Protein AF-A0A2P2KZJ3-F1 (afdb_monomer)

pLDDT: mean 72.58, std 19.17, range [34.03, 95.75]

Sequence (168 aa):
MCNDAQWHISIVCQNTLTGIYFYSQALISIDPVRARADPVVVKNIPYFKAKKALEAEVMKLDPPPRPQNWGELDLPLNASSWSEEELKRPEKFYEMTVLLNAQREIADKILEAQWEAKWRQEKLNEMLEEKVRPYIQNVDGTVISRPIMVQQQNQDKKKRRQRRWWLF

Foldseek 3Di:
DPDPVVVVVVVVVVVVVVVLVVVLVVCCVVPVVVSCLDCSNDPDNVLSVVLVVLLVVLVPDDDDDDDPPQDDDDQPDDPVVDDPVQCVDVVSVVVNVVVVVVSVVVVVVVRRVVRSVVRSVVSSVVVSCVVCVVVVVVCPPDDDPDPPPPPPPPPPDPPPPPPDDDDD

Structure (mmCIF, N/CA/C/O backbone):
data_AF-A0A2P2KZJ3-F1
#
_entry.id   AF-A0A2P2KZJ3-F1
#
loop_
_atom_site.group_PDB
_atom_site.id
_atom_site.type_symbol
_atom_site.label_atom_id
_atom_site.label_alt_id
_atom_site.label_comp_id
_atom_site.label_asym_id
_atom_site.label_entity_id
_atom_site.label_seq_id
_atom_site.pdbx_PDB_ins_code
_atom_site.Cartn_x
_atom_site.Cartn_y
_atom_site.Cartn_z
_atom_site.occupancy
_atom_site.B_iso_or_equiv
_atom_site.auth_seq_id
_atom_site.auth_comp_id
_atom_site.auth_asym_id
_atom_site.auth_atom_id
_atom_site.pdbx_PDB_model_num
ATOM 1 N N . MET A 1 1 ? -28.885 -24.599 56.823 1.00 37.41 1 MET A N 1
ATOM 2 C CA . MET A 1 1 ? -28.424 -25.435 55.696 1.00 37.41 1 MET A CA 1
ATOM 3 C C . MET A 1 1 ? -28.602 -24.647 54.403 1.00 37.41 1 MET A C 1
ATOM 5 O O . MET A 1 1 ? -29.637 -24.769 53.780 1.00 37.41 1 MET A O 1
ATOM 9 N N . CYS A 1 2 ? -27.649 -23.780 54.057 1.00 44.84 2 CYS A N 1
ATOM 10 C CA . CYS A 1 2 ? -27.565 -23.088 52.762 1.00 44.84 2 CYS A CA 1
ATOM 11 C C . CYS A 1 2 ? -26.100 -22.666 52.602 1.00 44.84 2 CYS A C 1
ATOM 13 O O . CYS A 1 2 ? -25.749 -21.587 53.049 1.00 44.84 2 CYS A O 1
ATOM 15 N N . ASN A 1 3 ? -25.231 -23.539 52.089 1.00 50.03 3 ASN A N 1
ATOM 16 C CA . ASN A 1 3 ? -23.846 -23.171 51.750 1.00 50.03 3 ASN A CA 1
ATOM 17 C C . ASN A 1 3 ? -23.338 -23.929 50.511 1.00 50.03 3 ASN A C 1
ATOM 19 O O . ASN A 1 3 ? -22.582 -23.364 49.731 1.00 50.03 3 ASN A O 1
ATOM 23 N N . ASP A 1 4 ? -23.807 -25.151 50.249 1.00 46.53 4 ASP A N 1
ATOM 24 C CA . ASP A 1 4 ? -23.225 -25.993 49.188 1.00 46.53 4 ASP A CA 1
ATOM 25 C C . ASP A 1 4 ? -23.532 -25.515 47.757 1.00 46.53 4 ASP A C 1
ATOM 27 O O . ASP A 1 4 ? -22.684 -25.611 46.869 1.00 46.53 4 ASP A O 1
ATOM 31 N N . ALA A 1 5 ? -24.698 -24.905 47.521 1.00 50.50 5 ALA A N 1
ATOM 32 C CA . ALA A 1 5 ? -25.048 -24.371 46.200 1.00 50.50 5 ALA A CA 1
ATOM 33 C C . ALA A 1 5 ? -24.185 -23.158 45.798 1.00 50.50 5 ALA A C 1
ATOM 35 O O . ALA A 1 5 ? -23.890 -22.961 44.620 1.00 50.50 5 ALA A O 1
ATOM 36 N N . GLN A 1 6 ? -23.736 -22.361 46.771 1.00 48.91 6 GLN A N 1
ATOM 37 C CA . GLN A 1 6 ? -22.955 -21.150 46.518 1.00 48.91 6 GLN A CA 1
ATOM 38 C C . GLN A 1 6 ? -21.499 -21.478 46.156 1.00 48.91 6 GLN A C 1
ATOM 40 O O . GLN A 1 6 ? -20.917 -20.826 45.288 1.00 48.91 6 GLN A O 1
ATOM 45 N N . TRP A 1 7 ? -20.944 -22.550 46.733 1.00 45.66 7 TRP A N 1
ATOM 46 C CA . TRP A 1 7 ? -19.614 -23.059 46.385 1.00 45.66 7 TRP A CA 1
ATOM 47 C C . TRP A 1 7 ? -19.556 -23.632 44.968 1.00 45.66 7 TRP A C 1
ATOM 49 O O . TRP A 1 7 ? -18.638 -23.306 44.215 1.00 45.66 7 TRP A O 1
ATOM 59 N N . HIS A 1 8 ? -20.551 -24.424 44.562 1.00 48.38 8 HIS A N 1
ATOM 60 C CA . HIS A 1 8 ? -20.589 -24.996 43.214 1.00 48.38 8 HIS A CA 1
ATOM 61 C C . HIS A 1 8 ? -20.744 -23.931 42.121 1.00 48.38 8 HIS A C 1
ATOM 63 O O . HIS A 1 8 ? -20.046 -23.996 41.108 1.00 48.38 8 HIS A O 1
ATOM 69 N N . ILE A 1 9 ? -21.590 -22.917 42.337 1.00 56.31 9 ILE A N 1
ATOM 70 C CA . ILE A 1 9 ? -21.727 -21.790 41.402 1.00 56.31 9 ILE A CA 1
ATOM 71 C C . ILE A 1 9 ? -20.415 -20.998 41.325 1.00 56.31 9 ILE A C 1
ATOM 73 O O . ILE A 1 9 ? -19.971 -20.666 40.228 1.00 56.31 9 ILE A O 1
ATOM 77 N N . SER A 1 10 ? -19.748 -20.753 42.460 1.00 52.50 10 SER A N 1
ATOM 78 C CA . SER A 1 10 ? -18.471 -20.031 42.466 1.00 52.50 10 SER A CA 1
ATOM 79 C C . SER A 1 10 ? -17.378 -20.792 41.710 1.00 52.50 10 SER A C 1
ATOM 81 O O . SER A 1 10 ? -16.682 -20.189 40.901 1.00 52.50 10 SER A O 1
ATOM 83 N N . ILE A 1 11 ? -17.260 -22.113 41.888 1.00 54.91 11 ILE A N 1
ATOM 84 C CA . ILE A 1 11 ? -16.243 -22.942 41.214 1.00 54.91 11 ILE A CA 1
ATOM 85 C C . ILE A 1 11 ? -16.496 -23.035 39.700 1.00 54.91 11 ILE A C 1
ATOM 87 O O . ILE A 1 11 ? -15.561 -22.906 38.908 1.00 54.91 11 ILE A O 1
ATOM 91 N N . VAL A 1 12 ? -17.749 -23.218 39.272 1.00 54.72 12 VAL A N 1
ATOM 92 C CA . VAL A 1 12 ? -18.103 -23.273 37.841 1.00 54.72 12 VAL A CA 1
ATOM 93 C C . VAL A 1 12 ? -17.883 -21.912 37.165 1.00 54.72 12 VAL A C 1
ATOM 95 O O . VAL A 1 12 ? -17.332 -21.855 36.063 1.00 54.72 12 VAL A O 1
ATOM 98 N N . CYS A 1 13 ? -18.215 -20.806 37.836 1.00 48.28 13 CYS A N 1
ATOM 99 C CA . CYS A 1 13 ? -17.914 -19.459 37.345 1.00 48.28 13 CYS A CA 1
ATOM 100 C C . CYS A 1 13 ? -16.400 -19.182 37.296 1.00 48.28 13 CYS A C 1
ATOM 102 O O . CYS A 1 13 ? -15.915 -18.626 36.312 1.00 48.28 13 CYS A O 1
ATOM 104 N N . GLN A 1 14 ? -15.622 -19.611 38.298 1.00 44.94 14 GLN A N 1
ATOM 105 C CA . GLN A 1 14 ? -14.165 -19.433 38.294 1.00 44.94 14 GLN A CA 1
ATOM 106 C C . GLN A 1 14 ? -13.500 -20.206 37.144 1.00 44.94 14 GLN A C 1
ATOM 108 O O . GLN A 1 14 ? -12.640 -19.659 36.459 1.00 44.94 14 GLN A O 1
ATOM 113 N N . ASN A 1 15 ? -13.917 -21.454 36.904 1.00 53.97 15 ASN A N 1
ATOM 114 C CA . ASN A 1 15 ? -13.342 -22.318 35.867 1.00 53.97 15 ASN A CA 1
ATOM 115 C C . ASN A 1 15 ? -13.713 -21.883 34.439 1.00 53.97 15 ASN A C 1
ATOM 117 O O . ASN A 1 15 ? -12.929 -22.055 33.507 1.00 53.97 15 ASN A O 1
ATOM 121 N N . THR A 1 16 ? -14.891 -21.290 34.247 1.00 58.94 16 THR A N 1
ATOM 122 C CA . THR A 1 16 ? -15.302 -20.755 32.939 1.00 58.94 16 THR A CA 1
ATOM 123 C C . THR A 1 16 ? -14.607 -19.428 32.622 1.00 58.94 16 THR A C 1
ATOM 125 O O . THR A 1 16 ? -14.137 -19.239 31.499 1.00 58.94 16 THR A O 1
ATOM 128 N N . LEU A 1 17 ? -14.446 -18.540 33.610 1.00 60.34 17 LEU A N 1
ATOM 129 C CA . LEU A 1 17 ? -13.704 -17.283 33.451 1.00 60.34 17 LEU A CA 1
ATOM 130 C C . LEU A 1 17 ? -12.213 -17.514 33.157 1.00 60.34 17 LEU A C 1
ATOM 132 O O . LEU A 1 17 ? -11.638 -16.824 32.312 1.00 60.34 17 LEU A O 1
ATOM 136 N N . THR A 1 18 ? -11.588 -18.501 33.805 1.00 62.72 18 THR A N 1
ATOM 137 C CA . THR A 1 18 ? -10.188 -18.869 33.538 1.00 62.72 18 THR A CA 1
ATOM 138 C C . THR A 1 18 ? -10.025 -19.521 32.166 1.00 62.72 18 THR A C 1
ATOM 140 O O . THR A 1 18 ? -9.101 -19.161 31.436 1.00 62.72 18 THR A O 1
ATOM 143 N N . GLY A 1 19 ? -10.943 -20.403 31.760 1.00 71.50 19 GLY A N 1
ATOM 144 C CA . GLY A 1 19 ? -10.914 -21.052 30.445 1.00 71.50 19 GLY A CA 1
ATOM 145 C C . GLY A 1 19 ? -11.010 -20.067 29.274 1.00 71.50 19 GLY A C 1
ATOM 146 O O . GLY A 1 19 ? -10.206 -20.130 28.342 1.00 71.50 19 GLY A O 1
ATOM 147 N N . ILE A 1 20 ? -11.933 -19.1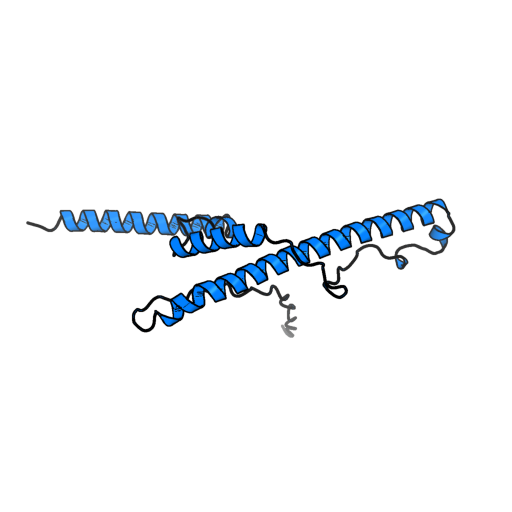02 29.343 1.00 71.25 20 ILE A N 1
ATOM 148 C CA . ILE A 1 20 ? -12.103 -18.073 28.300 1.00 71.25 20 ILE A CA 1
ATOM 149 C C . ILE A 1 20 ? -10.875 -17.157 28.227 1.00 71.25 20 ILE A C 1
ATOM 151 O O . ILE A 1 20 ? -10.423 -16.809 27.134 1.00 71.25 20 ILE A O 1
ATOM 155 N N . TYR A 1 21 ? -10.292 -16.794 29.373 1.00 70.69 21 TYR A N 1
ATOM 156 C CA . TYR A 1 21 ? -9.078 -15.983 29.413 1.00 70.69 21 TYR A CA 1
ATOM 157 C C . TYR A 1 21 ? -7.891 -16.691 28.746 1.00 70.69 21 TYR A C 1
ATOM 159 O O . TYR A 1 21 ? -7.226 -16.101 27.893 1.00 70.69 21 TYR A O 1
ATOM 167 N N . PHE A 1 22 ? -7.656 -17.965 29.076 1.00 77.56 22 PHE A N 1
ATOM 168 C CA . PHE A 1 22 ? -6.581 -18.754 28.468 1.00 77.56 22 PHE A CA 1
ATOM 169 C C . PHE A 1 22 ? -6.767 -18.924 26.961 1.00 77.56 22 PHE A C 1
ATOM 171 O O . PHE A 1 22 ? -5.813 -18.757 26.204 1.00 77.56 22 PHE A O 1
ATOM 178 N N . TYR A 1 23 ? -7.996 -19.187 26.520 1.00 76.75 23 TYR A N 1
ATOM 179 C CA . TYR A 1 23 ? -8.321 -19.280 25.101 1.00 76.75 23 TYR A CA 1
ATOM 180 C C . TYR A 1 23 ? -8.060 -17.958 24.367 1.00 76.75 23 TYR A C 1
ATOM 182 O O . TYR A 1 23 ? -7.408 -17.939 23.326 1.00 76.75 23 TYR A O 1
ATOM 190 N N . SER A 1 24 ? -8.482 -16.833 24.948 1.00 71.69 24 SER A N 1
ATOM 191 C CA . SER A 1 24 ? -8.257 -15.503 24.369 1.00 71.69 24 SER A CA 1
ATOM 192 C C . SER A 1 24 ? -6.765 -15.183 24.234 1.00 71.69 24 SER A C 1
ATOM 194 O O . SER A 1 24 ? -6.327 -14.675 23.205 1.00 71.69 24 SER A O 1
ATOM 196 N N . GLN A 1 25 ? -5.968 -15.512 25.255 1.00 75.56 25 GLN A N 1
ATOM 197 C CA . GLN A 1 25 ? -4.512 -15.334 25.237 1.00 75.56 25 GLN A CA 1
ATOM 198 C C . GLN A 1 25 ? -3.834 -16.231 24.194 1.00 75.56 25 GLN A C 1
ATOM 200 O O . GLN A 1 25 ? -2.931 -15.779 23.491 1.00 75.56 25 GLN A O 1
ATOM 205 N N . ALA A 1 26 ? -4.296 -17.475 24.053 1.00 80.88 26 ALA A N 1
ATOM 206 C CA . ALA A 1 26 ? -3.807 -18.397 23.033 1.00 80.88 26 ALA A CA 1
ATOM 207 C C . ALA A 1 26 ? -4.140 -17.917 21.610 1.00 80.88 26 ALA A C 1
ATOM 209 O O . ALA A 1 26 ? -3.303 -17.995 20.718 1.00 80.88 26 ALA A O 1
ATOM 210 N N . LEU A 1 27 ? -5.330 -17.354 21.382 1.00 77.00 27 LEU A N 1
ATOM 211 C CA . LEU A 1 27 ? -5.673 -16.774 20.081 1.00 77.00 27 LEU A CA 1
ATOM 212 C C . LEU A 1 27 ? -4.774 -15.582 19.728 1.00 77.00 27 LEU A C 1
ATOM 214 O O . LEU A 1 27 ? -4.307 -15.483 18.595 1.00 77.00 27 LEU A O 1
ATOM 218 N N . ILE A 1 28 ? -4.499 -14.701 20.697 1.00 78.69 28 ILE A N 1
ATOM 219 C CA . ILE A 1 28 ? -3.616 -13.540 20.504 1.00 78.69 28 ILE A CA 1
ATOM 220 C C . ILE A 1 28 ? -2.181 -13.975 20.179 1.00 78.69 28 ILE A C 1
ATOM 222 O O . ILE A 1 28 ? -1.516 -13.303 19.391 1.00 78.69 28 ILE A O 1
ATOM 226 N N . SER A 1 29 ? -1.695 -15.068 20.775 1.00 84.69 29 SER A N 1
ATOM 227 C CA . SER A 1 29 ? -0.337 -15.562 20.527 1.00 84.69 29 SER A CA 1
ATOM 228 C C . SER A 1 29 ? -0.185 -16.263 19.175 1.00 84.69 29 SER A C 1
ATOM 230 O O . SER A 1 29 ? 0.889 -16.181 18.585 1.00 84.69 29 SER A O 1
ATOM 232 N N . ILE A 1 30 ? -1.239 -16.915 18.676 1.00 84.56 30 ILE A N 1
ATOM 233 C CA . ILE A 1 30 ? -1.235 -17.597 17.375 1.00 84.56 30 ILE A CA 1
ATOM 234 C C . ILE A 1 30 ? -1.371 -16.588 16.229 1.00 84.56 30 ILE A C 1
ATOM 236 O O . ILE A 1 30 ? -0.562 -16.597 15.304 1.00 84.56 30 ILE A O 1
ATOM 240 N N . ASP A 1 31 ? -2.384 -15.720 16.284 1.00 82.56 31 ASP A N 1
ATOM 241 C CA . ASP A 1 31 ? -2.614 -14.686 15.274 1.00 82.56 31 ASP A CA 1
ATOM 242 C C . ASP A 1 31 ? -3.206 -13.425 15.926 1.00 82.56 31 ASP A C 1
ATOM 244 O O . ASP A 1 31 ? -4.427 -13.311 16.109 1.00 82.56 31 ASP A O 1
ATOM 248 N N . PRO A 1 32 ? -2.363 -12.433 16.258 1.00 78.81 32 PRO A N 1
ATOM 249 C CA . PRO A 1 32 ? -2.819 -11.224 16.929 1.00 78.81 32 PRO A CA 1
ATOM 250 C C . PRO A 1 32 ? -3.726 -10.361 16.044 1.00 78.81 32 PRO A C 1
ATOM 252 O O . PRO A 1 32 ? -4.505 -9.569 16.576 1.00 78.81 32 PRO A O 1
ATOM 255 N N . VAL A 1 33 ? -3.640 -10.476 14.714 1.00 77.62 33 VAL A N 1
ATOM 256 C CA . VAL A 1 33 ? -4.468 -9.693 13.786 1.00 77.62 33 VAL A CA 1
ATOM 257 C C . VAL A 1 33 ? -5.878 -10.264 13.770 1.00 77.62 33 VAL A C 1
ATOM 259 O O . VAL A 1 33 ? -6.844 -9.528 13.985 1.00 77.62 33 VAL A O 1
ATOM 262 N N . ARG A 1 34 ? -5.996 -11.583 13.600 1.00 77.56 34 ARG A N 1
ATOM 263 C CA . ARG A 1 34 ? -7.286 -12.277 13.622 1.00 77.56 34 ARG A CA 1
ATOM 264 C C . ARG A 1 34 ? -7.943 -12.223 14.995 1.00 77.56 34 ARG A C 1
ATOM 266 O O . ARG A 1 34 ? -9.136 -11.947 15.071 1.00 77.56 34 ARG A O 1
ATOM 273 N N . ALA A 1 35 ? -7.179 -12.391 16.073 1.00 78.00 35 ALA A N 1
ATOM 274 C CA . ALA A 1 35 ? -7.705 -12.309 17.435 1.00 78.00 35 ALA A CA 1
ATOM 275 C C . ALA A 1 35 ? -8.319 -10.934 17.740 1.00 78.00 35 ALA A C 1
ATOM 277 O O . ALA A 1 35 ? -9.351 -10.846 18.392 1.00 78.00 35 ALA A O 1
ATOM 278 N N . ARG A 1 36 ? -7.745 -9.842 17.219 1.00 71.12 36 ARG A N 1
ATOM 279 C CA . ARG A 1 36 ? -8.312 -8.487 17.374 1.00 71.12 36 ARG A CA 1
ATOM 280 C C . ARG A 1 36 ? -9.587 -8.253 16.564 1.00 71.12 36 ARG A C 1
ATOM 282 O O . ARG A 1 36 ? -10.283 -7.273 16.823 1.00 71.12 36 ARG A O 1
ATOM 289 N N . ALA A 1 37 ? -9.866 -9.103 15.582 1.00 72.31 37 ALA A N 1
ATOM 290 C CA . ALA A 1 37 ? -11.088 -9.062 14.791 1.00 72.31 37 ALA A CA 1
ATOM 291 C C . ALA A 1 37 ? -12.180 -10.003 15.327 1.00 72.31 37 ALA A C 1
ATOM 293 O O . ALA A 1 37 ? -13.320 -9.923 14.872 1.00 72.31 37 ALA A O 1
ATOM 294 N N . ASP A 1 38 ? -11.845 -10.882 16.274 1.00 74.25 38 ASP A N 1
ATOM 295 C CA . ASP A 1 38 ? -12.777 -11.846 16.845 1.00 74.25 38 ASP A CA 1
ATOM 296 C C . ASP A 1 38 ? -13.645 -11.186 17.937 1.00 74.25 38 ASP A C 1
ATOM 298 O O . ASP A 1 38 ? -13.108 -10.711 18.945 1.00 74.25 38 ASP A O 1
ATOM 302 N N . PRO A 1 39 ? -14.985 -11.168 17.794 1.00 70.06 39 PRO A N 1
ATOM 303 C CA . PRO A 1 39 ? -15.889 -10.619 18.802 1.00 70.06 39 PRO A CA 1
ATOM 304 C C . PRO A 1 39 ? -15.720 -11.232 20.196 1.00 70.06 39 PRO A C 1
ATOM 306 O O . PRO A 1 39 ? -16.025 -10.563 21.179 1.00 70.06 39 PRO A O 1
ATOM 309 N N . VAL A 1 40 ? -15.246 -12.478 20.290 1.00 69.94 40 VAL A N 1
ATOM 310 C CA . VAL A 1 40 ? -15.031 -13.186 21.562 1.00 69.94 40 VAL A CA 1
ATOM 311 C C . VAL A 1 40 ? -13.868 -12.577 22.352 1.00 69.94 40 VAL A C 1
ATOM 313 O O . VAL A 1 40 ? -13.892 -12.555 23.579 1.00 69.94 40 VAL A O 1
ATOM 316 N N . VAL A 1 41 ? -12.863 -12.043 21.657 1.00 67.19 41 VAL A N 1
ATOM 317 C CA . VAL A 1 41 ? -11.660 -11.447 22.262 1.00 67.19 41 VAL A CA 1
ATOM 318 C C . VAL A 1 41 ? -11.820 -9.928 22.440 1.00 67.19 41 VAL A C 1
ATOM 320 O O . VAL A 1 41 ? -11.177 -9.309 23.294 1.00 67.19 41 VAL A O 1
ATOM 323 N N . VAL A 1 42 ? -12.696 -9.297 21.652 1.00 68.19 42 VAL A N 1
ATOM 324 C CA . VAL A 1 42 ? -12.920 -7.849 21.670 1.00 68.19 42 VAL A CA 1
ATOM 325 C C . VAL A 1 42 ? -13.799 -7.424 22.851 1.00 68.19 42 VAL A C 1
ATOM 327 O O . VAL A 1 42 ? -14.978 -7.744 22.938 1.00 68.19 42 VAL A O 1
ATOM 330 N N . LYS A 1 43 ? -13.243 -6.578 23.726 1.00 68.00 43 LYS A N 1
ATOM 331 C CA . LYS A 1 43 ? -13.926 -6.070 24.931 1.00 68.00 43 LYS A CA 1
ATOM 332 C C . LYS A 1 43 ? -15.167 -5.202 24.656 1.00 68.00 43 LYS A C 1
ATOM 334 O O . LYS A 1 43 ? -16.008 -5.074 25.536 1.00 68.00 43 LYS A O 1
ATOM 339 N N . ASN A 1 44 ? -15.281 -4.578 23.476 1.00 70.75 44 ASN A N 1
ATOM 340 C CA . ASN A 1 44 ? -16.403 -3.700 23.110 1.00 70.75 44 ASN A CA 1
ATOM 341 C C . ASN A 1 44 ? -16.982 -4.082 21.736 1.00 70.75 44 ASN A C 1
ATOM 343 O O . ASN A 1 44 ? -16.549 -3.586 20.692 1.00 70.75 44 ASN A O 1
ATOM 347 N N . ILE A 1 45 ? -17.966 -4.984 21.756 1.00 72.94 45 ILE A N 1
ATOM 348 C CA . ILE A 1 45 ? -18.623 -5.523 20.556 1.00 72.94 45 ILE A CA 1
ATOM 349 C C . ILE A 1 45 ? -19.375 -4.430 19.761 1.00 72.94 45 ILE A C 1
ATOM 351 O O . ILE A 1 45 ? -19.203 -4.387 18.540 1.00 72.94 45 ILE A O 1
ATOM 355 N N . PRO A 1 46 ? -20.171 -3.525 20.378 1.00 74.75 46 PRO A N 1
ATOM 356 C CA . PRO A 1 46 ? -20.849 -2.449 19.644 1.00 74.75 46 PRO A CA 1
ATOM 357 C C . PRO A 1 46 ? -19.889 -1.522 18.892 1.00 74.75 46 PRO A C 1
ATOM 359 O O . PRO A 1 46 ? -20.101 -1.243 17.713 1.00 74.75 46 PRO A O 1
ATOM 362 N N . TYR A 1 47 ? -18.800 -1.103 19.542 1.00 71.88 47 TYR A N 1
ATOM 363 C CA . TYR A 1 47 ? -17.770 -0.272 18.917 1.00 71.8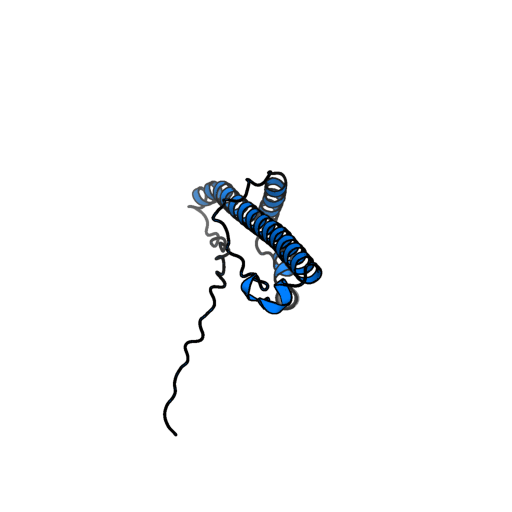8 47 TYR A CA 1
ATOM 364 C C . TYR A 1 47 ? -17.117 -0.977 17.726 1.00 71.88 47 TYR A C 1
ATOM 366 O O . TYR A 1 47 ? -16.937 -0.380 16.667 1.00 71.88 47 TYR A O 1
ATOM 374 N N . PHE A 1 48 ? -16.797 -2.263 17.870 1.00 75.44 48 PHE A N 1
ATOM 375 C CA . PHE A 1 48 ? -16.190 -3.040 16.794 1.00 75.44 48 PHE A CA 1
ATOM 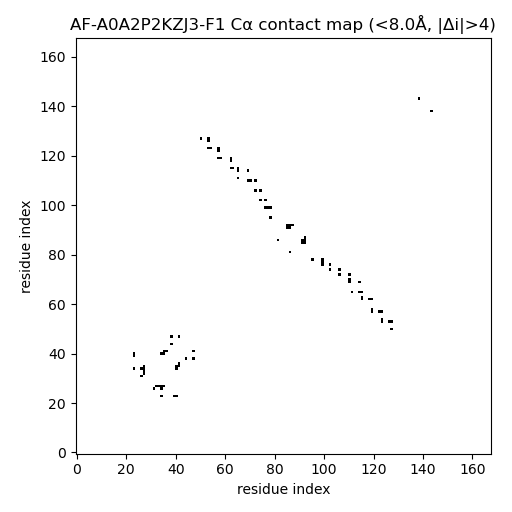376 C C . PHE A 1 48 ? -17.110 -3.179 15.579 1.00 75.44 48 PHE A C 1
ATOM 378 O O . PHE A 1 48 ? -16.658 -3.010 14.447 1.00 75.44 48 PHE A O 1
ATOM 385 N N . LYS A 1 49 ? -18.409 -3.414 15.802 1.00 79.44 49 LYS A N 1
ATOM 386 C CA . LYS A 1 49 ? -19.412 -3.437 14.728 1.00 79.44 49 LYS A CA 1
ATOM 387 C C . LYS A 1 49 ? -19.508 -2.088 14.013 1.00 79.44 49 LYS A C 1
ATOM 389 O O . LYS A 1 49 ? -19.501 -2.063 12.787 1.00 79.44 49 LYS A O 1
ATOM 394 N N . ALA A 1 50 ? -19.542 -0.984 14.762 1.00 80.88 50 ALA A N 1
ATOM 395 C CA . ALA A 1 50 ? -19.578 0.362 14.191 1.00 80.88 50 ALA A CA 1
ATOM 396 C C . ALA A 1 50 ? -18.312 0.670 13.376 1.00 80.88 50 ALA A C 1
ATOM 398 O O . ALA A 1 50 ? -18.407 1.127 12.241 1.00 80.88 50 ALA A O 1
ATOM 399 N N . LYS A 1 51 ? -17.127 0.336 13.904 1.00 81.75 51 LYS A N 1
ATOM 400 C CA . LYS A 1 51 ? -15.858 0.474 13.181 1.00 81.75 51 LYS A CA 1
ATOM 401 C C . LYS A 1 51 ? -15.851 -0.348 11.888 1.00 81.75 51 LYS A C 1
ATOM 403 O O . LYS A 1 51 ? -15.435 0.158 10.858 1.00 81.75 51 LYS A O 1
ATOM 408 N N . LYS A 1 52 ? -16.333 -1.594 11.918 1.00 83.94 52 LYS A N 1
ATOM 409 C CA . LYS A 1 52 ? -16.428 -2.455 10.727 1.00 83.94 52 LYS A CA 1
ATOM 410 C C . LYS A 1 52 ? -17.401 -1.917 9.675 1.00 83.94 52 LYS A C 1
ATOM 412 O O . LYS A 1 52 ? -17.115 -2.020 8.487 1.00 83.94 52 LYS A O 1
ATOM 417 N N . ALA A 1 53 ? -18.520 -1.331 10.097 1.00 86.31 53 ALA A N 1
ATOM 418 C CA . ALA A 1 53 ? -19.434 -0.647 9.184 1.00 86.31 53 ALA A CA 1
ATOM 419 C C . ALA A 1 53 ? -18.753 0.565 8.524 1.00 86.31 53 ALA A C 1
ATOM 421 O O . ALA A 1 53 ? -18.831 0.724 7.310 1.00 86.31 53 ALA A O 1
ATOM 422 N N . LEU A 1 54 ? -17.995 1.340 9.305 1.00 86.38 54 LEU A N 1
ATOM 423 C CA . LEU A 1 54 ? -17.208 2.475 8.822 1.00 86.38 54 LEU A CA 1
ATOM 424 C C . LEU A 1 54 ? -16.111 2.050 7.837 1.00 86.38 54 LEU A C 1
ATOM 426 O O . LEU A 1 54 ? -15.933 2.684 6.805 1.00 86.38 54 LEU A O 1
ATOM 430 N N . GLU A 1 55 ? -15.407 0.948 8.119 1.00 87.31 55 GLU A N 1
ATOM 431 C CA . GLU A 1 55 ? -14.451 0.332 7.185 1.00 87.31 55 GLU A CA 1
ATOM 432 C C . GLU A 1 55 ? -15.123 0.049 5.837 1.00 87.31 55 GLU A C 1
ATOM 434 O O . GLU A 1 55 ? -14.580 0.399 4.794 1.00 87.31 55 GLU A O 1
ATOM 439 N N . ALA A 1 56 ? -16.326 -0.529 5.846 1.00 88.06 56 ALA A N 1
ATOM 440 C CA . ALA A 1 56 ? -17.067 -0.825 4.624 1.00 88.06 56 ALA A CA 1
ATOM 441 C C . ALA A 1 56 ? -17.543 0.434 3.879 1.00 88.06 56 ALA A C 1
ATOM 443 O O . ALA A 1 56 ? -17.671 0.401 2.658 1.00 88.06 56 ALA A O 1
ATOM 444 N N . GLU A 1 57 ? -17.808 1.533 4.585 1.00 88.69 57 GLU A N 1
ATOM 445 C CA . GLU A 1 57 ? -18.118 2.830 3.975 1.00 88.69 57 GLU A CA 1
ATOM 446 C C . GLU A 1 57 ? -16.879 3.458 3.333 1.00 88.69 57 GLU A C 1
ATOM 448 O O . GLU A 1 57 ? -16.941 3.863 2.175 1.00 88.69 57 GLU A O 1
ATOM 453 N N . VAL A 1 58 ? -15.737 3.462 4.028 1.00 88.69 58 VAL A N 1
ATOM 454 C CA . VAL A 1 58 ? -14.468 3.986 3.496 1.00 88.69 58 VAL A CA 1
ATOM 455 C C . VAL A 1 58 ? -14.015 3.204 2.263 1.00 88.69 58 VAL A C 1
ATOM 457 O O . VAL A 1 58 ? -13.514 3.798 1.316 1.00 88.69 58 VAL A O 1
ATOM 460 N N . MET A 1 59 ? -14.236 1.887 2.225 1.00 85.31 59 MET A N 1
ATOM 461 C CA . MET A 1 59 ? -13.905 1.063 1.053 1.00 85.31 59 MET A CA 1
ATOM 462 C C . MET A 1 59 ? -14.746 1.392 -0.190 1.00 85.31 59 MET A C 1
ATOM 464 O O . MET A 1 59 ? -14.351 1.009 -1.286 1.00 85.31 59 MET A O 1
ATOM 468 N N . LYS A 1 60 ? -15.885 2.083 -0.042 1.00 91.06 60 LYS A N 1
ATOM 469 C CA . LYS A 1 60 ? -16.692 2.577 -1.172 1.00 91.06 60 LYS A CA 1
ATOM 470 C C . LYS A 1 60 ? -16.223 3.936 -1.688 1.00 91.06 60 LYS A C 1
ATOM 472 O O . LYS A 1 60 ? -16.723 4.377 -2.715 1.00 91.06 60 LYS A O 1
ATOM 477 N N . LEU A 1 61 ? -15.342 4.621 -0.958 1.00 87.75 61 LEU A N 1
ATOM 478 C CA . LEU A 1 61 ? -14.806 5.907 -1.380 1.00 87.75 61 LEU A CA 1
ATOM 479 C C . LEU A 1 61 ? -13.635 5.687 -2.333 1.00 87.75 61 LEU A C 1
ATOM 481 O O . LEU A 1 61 ? -12.726 4.901 -2.046 1.00 87.75 61 LEU A O 1
ATOM 485 N N . ASP A 1 62 ? -13.643 6.431 -3.433 1.00 88.56 62 ASP A N 1
ATOM 486 C CA . ASP A 1 62 ? -12.530 6.434 -4.370 1.00 88.56 62 ASP A CA 1
ATOM 487 C C . ASP A 1 62 ? -11.329 7.164 -3.748 1.00 88.56 62 ASP A C 1
ATOM 489 O O . ASP A 1 62 ? -11.473 8.297 -3.265 1.00 88.56 62 ASP A O 1
ATOM 493 N N . PRO A 1 63 ? -10.143 6.531 -3.710 1.00 88.62 63 PRO A N 1
ATOM 494 C CA . PRO A 1 63 ? -8.957 7.160 -3.159 1.00 88.62 63 PRO A CA 1
ATOM 495 C C . PRO A 1 63 ? -8.464 8.289 -4.080 1.00 88.62 63 PRO A C 1
ATOM 497 O O . PRO A 1 63 ? -8.526 8.172 -5.306 1.00 88.62 63 PRO A O 1
ATOM 500 N N . PRO A 1 64 ? -7.940 9.390 -3.515 1.00 91.25 64 PRO A N 1
ATOM 501 C CA . PRO A 1 64 ? -7.346 10.456 -4.305 1.00 91.25 64 PR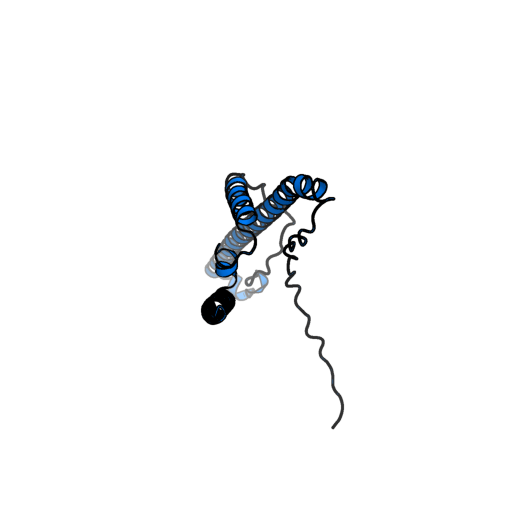O A CA 1
ATOM 502 C C . PRO A 1 64 ? -6.033 9.989 -4.949 1.00 91.25 64 PRO A C 1
ATOM 504 O O . PRO A 1 64 ? -5.335 9.140 -4.378 1.00 91.25 64 PRO A O 1
ATOM 507 N N . PRO A 1 65 ? -5.637 10.594 -6.086 1.00 89.19 65 PRO A N 1
ATOM 508 C CA . PRO A 1 65 ? -4.363 10.288 -6.720 1.00 89.19 65 PRO A CA 1
ATOM 509 C C . PRO A 1 65 ? -3.194 10.567 -5.769 1.00 89.19 65 PRO A C 1
ATOM 511 O O . PRO A 1 65 ? -3.230 11.489 -4.947 1.00 89.19 65 PRO A O 1
ATOM 514 N N . ARG A 1 66 ? -2.144 9.754 -5.895 1.00 91.06 66 ARG A N 1
ATOM 515 C CA . ARG A 1 66 ? -0.944 9.854 -5.062 1.00 91.06 66 ARG A CA 1
ATOM 516 C C . ARG A 1 66 ? -0.217 11.192 -5.298 1.00 91.06 66 ARG A C 1
ATOM 518 O O . ARG A 1 66 ? 0.001 11.564 -6.452 1.00 91.06 66 ARG A O 1
ATOM 525 N N . PRO A 1 67 ? 0.232 11.894 -4.241 1.00 90.75 67 PRO A N 1
ATOM 526 C CA . PRO A 1 67 ? 1.094 13.065 -4.387 1.00 90.75 67 PRO A CA 1
ATOM 527 C C . PRO A 1 67 ? 2.457 12.697 -4.997 1.00 90.75 67 PRO A C 1
ATOM 529 O O . PRO A 1 67 ? 3.055 11.688 -4.625 1.00 90.75 67 PRO A O 1
ATOM 532 N N . GLN A 1 68 ? 2.997 13.546 -5.877 1.00 83.19 68 GLN A N 1
ATOM 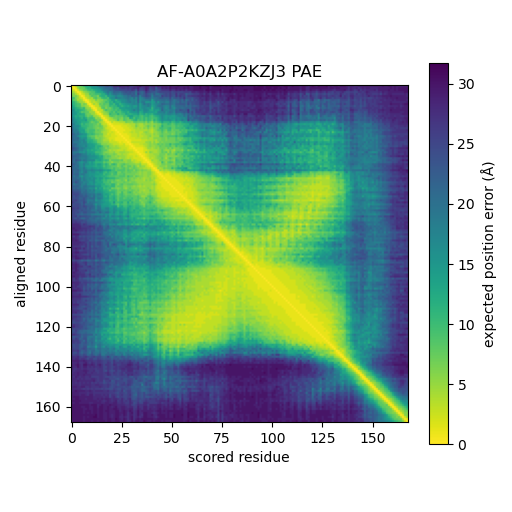533 C CA . GLN A 1 68 ? 4.237 13.260 -6.620 1.00 83.19 68 GLN A CA 1
ATOM 534 C C . GLN A 1 68 ? 5.469 13.027 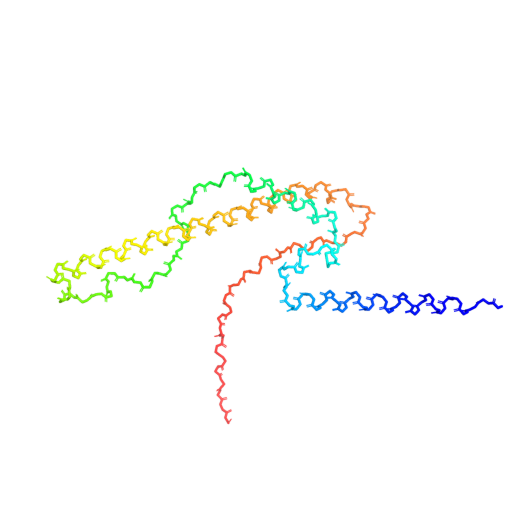-5.724 1.00 83.19 68 GLN A C 1
ATOM 536 O O . GLN A 1 68 ? 6.375 12.289 -6.094 1.00 83.19 68 GLN A O 1
ATOM 541 N N . ASN A 1 69 ? 5.514 13.653 -4.548 1.00 84.81 69 ASN A N 1
ATOM 542 C CA . ASN A 1 69 ? 6.616 13.556 -3.586 1.00 84.81 69 ASN A CA 1
ATOM 543 C C . ASN A 1 69 ? 6.374 12.504 -2.488 1.00 84.81 69 ASN A C 1
ATOM 545 O O . ASN A 1 69 ? 7.025 12.546 -1.443 1.00 84.81 69 ASN A O 1
ATOM 549 N N . TRP A 1 70 ? 5.409 11.599 -2.681 1.00 81.38 70 TRP A N 1
ATOM 550 C CA . TRP A 1 70 ? 5.023 10.641 -1.656 1.00 81.38 70 TRP A CA 1
ATOM 551 C C . TRP A 1 70 ? 5.701 9.283 -1.831 1.00 81.38 70 TRP A C 1
ATOM 553 O O . TRP A 1 70 ? 5.425 8.554 -2.790 1.00 81.38 70 TRP A O 1
ATOM 563 N N . GLY A 1 71 ? 6.516 8.940 -0.829 1.00 79.12 71 GLY A N 1
ATOM 564 C CA . GLY A 1 71 ? 7.228 7.671 -0.728 1.00 79.12 71 GLY A CA 1
ATOM 565 C C . GLY A 1 71 ? 8.455 7.619 -1.638 1.00 79.12 71 GLY A C 1
ATOM 566 O O . GLY A 1 71 ? 8.386 7.945 -2.818 1.00 79.12 71 GLY A O 1
ATOM 567 N N . GLU A 1 72 ? 9.580 7.189 -1.077 1.00 84.44 72 GLU A N 1
ATOM 568 C CA . GLU A 1 72 ? 10.781 6.839 -1.832 1.00 84.44 72 GLU A CA 1
ATOM 569 C C . GLU A 1 72 ? 10.997 5.337 -1.663 1.00 84.44 72 GLU A C 1
ATOM 571 O O . GLU A 1 72 ? 10.983 4.825 -0.538 1.00 84.44 72 GLU A O 1
ATOM 576 N N . LEU A 1 73 ? 11.117 4.623 -2.781 1.00 84.44 73 LEU A N 1
ATOM 577 C CA . LEU A 1 73 ? 11.372 3.191 -2.778 1.00 84.44 73 LEU A CA 1
ATOM 578 C C . LEU A 1 73 ? 12.819 2.952 -3.193 1.00 84.44 73 LEU A C 1
ATOM 580 O O . LEU A 1 73 ? 13.204 3.282 -4.313 1.00 84.44 73 LEU A O 1
ATOM 584 N N . ASP A 1 74 ? 13.597 2.340 -2.302 1.00 86.88 74 ASP A N 1
ATOM 585 C CA . ASP A 1 74 ? 14.954 1.905 -2.618 1.00 86.88 74 ASP A CA 1
ATOM 586 C C . ASP A 1 74 ? 14.895 0.772 -3.648 1.00 86.88 74 ASP A C 1
ATOM 588 O O . ASP A 1 74 ? 14.463 -0.352 -3.370 1.00 86.88 74 ASP A O 1
ATOM 592 N N . LEU A 1 75 ? 15.313 1.093 -4.867 1.00 87.69 75 LEU A N 1
ATOM 593 C CA . LEU A 1 75 ? 15.267 0.205 -6.014 1.00 87.69 75 LEU A CA 1
ATOM 594 C C . LEU A 1 75 ? 16.560 -0.627 -6.120 1.00 87.69 75 LEU A C 1
ATOM 596 O O . LEU A 1 75 ? 17.650 -0.057 -6.089 1.00 87.69 75 LEU A O 1
ATOM 600 N N . PRO A 1 76 ? 16.478 -1.970 -6.262 1.00 86.69 76 PRO A N 1
ATOM 601 C CA . PRO A 1 76 ? 17.666 -2.831 -6.282 1.00 86.69 76 PRO A CA 1
ATOM 602 C C . PRO A 1 76 ? 18.511 -2.715 -7.558 1.00 86.69 76 PRO A C 1
ATOM 604 O O . PRO A 1 76 ? 19.722 -2.917 -7.503 1.00 86.69 76 PRO A O 1
ATOM 607 N N . LEU A 1 77 ? 17.892 -2.419 -8.702 1.00 86.50 77 LEU A N 1
ATOM 608 C CA . LEU A 1 77 ? 18.586 -2.215 -9.974 1.00 86.50 77 LEU A CA 1
ATOM 609 C C . LEU A 1 77 ? 18.700 -0.724 -10.289 1.00 86.50 77 LEU A C 1
ATOM 611 O O . LEU A 1 77 ? 17.729 0.020 -10.150 1.00 86.50 77 LEU A O 1
ATOM 615 N N . ASN A 1 78 ? 19.886 -0.325 -10.751 1.00 86.56 78 ASN A N 1
ATOM 616 C CA . ASN A 1 78 ? 20.195 1.020 -11.222 1.00 86.56 78 ASN A CA 1
ATOM 617 C C . ASN A 1 78 ? 20.944 0.954 -12.558 1.00 86.56 78 ASN A C 1
ATOM 619 O O . ASN A 1 78 ? 21.568 -0.053 -12.888 1.00 86.56 78 ASN A O 1
ATOM 623 N N . ALA A 1 79 ? 20.934 2.050 -13.322 1.00 81.50 79 ALA A N 1
ATOM 624 C CA . ALA A 1 79 ? 21.694 2.136 -14.575 1.00 81.50 79 ALA A CA 1
ATOM 625 C C . ALA A 1 79 ? 23.211 1.963 -14.356 1.00 81.50 79 ALA A C 1
ATOM 627 O O . ALA A 1 79 ? 23.903 1.425 -15.211 1.00 81.50 79 ALA A O 1
ATOM 628 N N . SER A 1 80 ? 23.713 2.350 -13.180 1.00 85.06 80 SER A N 1
ATOM 629 C CA . SER A 1 80 ? 25.108 2.164 -12.767 1.00 85.06 80 SER A CA 1
ATOM 630 C C . SER A 1 80 ? 25.481 0.716 -12.430 1.00 85.06 80 SER A C 1
ATOM 632 O O . SER A 1 80 ? 26.655 0.435 -12.211 1.00 85.06 80 SER A O 1
ATOM 634 N N . SER A 1 81 ? 24.515 -0.207 -12.362 1.00 84.69 81 SER A N 1
ATOM 635 C CA . SER A 1 81 ? 24.776 -1.632 -12.120 1.00 84.69 81 SER A CA 1
ATOM 636 C C . SER A 1 81 ? 25.327 -2.367 -13.350 1.00 84.69 81 SER A C 1
ATOM 638 O O . SER A 1 81 ? 25.720 -3.522 -13.221 1.00 84.69 81 SER A O 1
ATOM 640 N N . TRP A 1 82 ? 25.353 -1.721 -14.519 1.00 85.69 82 TRP A N 1
ATOM 641 C CA . TRP A 1 82 ? 25.831 -2.284 -15.783 1.00 85.69 82 TRP A CA 1
ATOM 642 C C . TRP A 1 82 ? 27.182 -1.678 -16.167 1.00 85.69 82 TRP A C 1
ATOM 644 O O . TRP A 1 82 ? 27.408 -0.485 -15.961 1.00 85.69 82 TRP A O 1
ATOM 654 N N . SER A 1 83 ? 28.080 -2.487 -16.734 1.00 87.88 83 SER A N 1
ATOM 655 C CA . SER A 1 83 ? 29.381 -2.001 -17.212 1.00 87.88 83 SER A CA 1
ATOM 656 C C . SER A 1 83 ? 29.256 -1.314 -18.575 1.00 87.88 83 SER A C 1
ATOM 658 O O . SER A 1 83 ? 28.435 -1.696 -19.413 1.00 87.88 83 SER A O 1
ATOM 660 N N . GLU A 1 84 ? 30.089 -0.304 -18.834 1.00 86.38 84 GLU A N 1
ATOM 661 C CA . GLU A 1 84 ? 30.090 0.402 -20.123 1.00 86.38 84 GLU A CA 1
ATOM 662 C C . GLU A 1 84 ? 30.411 -0.544 -21.292 1.00 86.38 84 GLU A C 1
ATOM 664 O O . GLU A 1 84 ? 29.923 -0.360 -22.407 1.00 86.38 84 GLU A O 1
ATOM 669 N N . GLU A 1 85 ? 31.199 -1.592 -21.050 1.00 86.75 85 GLU A N 1
ATOM 670 C CA . GLU A 1 85 ? 31.532 -2.613 -22.039 1.00 86.75 85 GLU A CA 1
ATOM 671 C C . GLU A 1 85 ? 30.338 -3.505 -22.401 1.00 86.75 85 GLU A C 1
ATOM 673 O O . GLU A 1 85 ? 30.196 -3.903 -23.560 1.00 86.75 85 GLU A O 1
ATOM 678 N N . GLU A 1 86 ? 29.467 -3.820 -21.441 1.00 83.75 86 GLU A N 1
ATOM 679 C CA . GLU A 1 86 ? 28.239 -4.580 -21.689 1.00 83.75 86 GLU A CA 1
ATOM 680 C C . GLU A 1 86 ? 27.223 -3.759 -22.480 1.00 83.75 86 GLU A C 1
ATOM 682 O O . GLU A 1 86 ? 26.606 -4.284 -23.409 1.00 83.75 86 GLU A O 1
ATOM 687 N N . LEU A 1 87 ? 27.117 -2.460 -22.186 1.00 86.31 87 LEU A N 1
ATOM 688 C CA . LEU A 1 87 ? 26.185 -1.544 -22.851 1.00 86.31 87 LEU A CA 1
ATOM 689 C C . LEU A 1 87 ? 26.543 -1.246 -24.312 1.00 86.31 87 LEU A C 1
ATOM 691 O O . LEU A 1 87 ? 25.681 -0.812 -25.074 1.00 86.31 87 LEU A O 1
ATOM 695 N N . LYS A 1 88 ? 27.777 -1.535 -24.745 1.00 91.25 88 LYS A N 1
ATOM 696 C CA . LYS A 1 88 ? 28.156 -1.475 -26.169 1.00 91.25 88 LYS A CA 1
ATOM 697 C C . LYS A 1 88 ? 27.411 -2.506 -27.019 1.00 91.25 88 LYS A C 1
ATOM 699 O O . LYS A 1 88 ? 27.334 -2.339 -28.235 1.00 91.25 88 LYS A O 1
ATOM 704 N N . ARG A 1 89 ? 26.876 -3.576 -26.415 1.00 92.88 89 ARG A N 1
ATOM 705 C CA . ARG A 1 89 ? 26.080 -4.582 -27.129 1.00 92.88 89 ARG A CA 1
ATOM 706 C C . ARG A 1 89 ? 24.612 -4.140 -27.176 1.00 92.88 89 ARG A C 1
ATOM 708 O O . ARG A 1 89 ? 24.017 -3.940 -26.115 1.00 92.88 89 ARG A O 1
ATOM 715 N N . PRO A 1 90 ? 23.990 -4.058 -28.367 1.00 93.50 90 PRO A N 1
ATOM 716 C CA . PRO A 1 90 ? 22.615 -3.572 -28.495 1.00 93.50 90 PRO A CA 1
ATOM 717 C C . PRO A 1 90 ? 21.602 -4.454 -27.748 1.00 93.50 90 PRO A C 1
ATOM 719 O O . PRO A 1 90 ? 20.649 -3.942 -27.169 1.00 93.50 90 PRO A O 1
ATOM 722 N N . GLU A 1 91 ? 21.840 -5.767 -27.695 1.00 93.12 91 GLU A N 1
ATOM 723 C CA . GLU A 1 91 ? 21.004 -6.729 -26.963 1.00 93.12 91 GLU A CA 1
ATOM 724 C C . GLU A 1 91 ? 20.969 -6.430 -25.459 1.00 93.12 91 GLU A C 1
ATOM 726 O O . GLU A 1 91 ? 19.900 -6.352 -24.858 1.00 93.12 91 GLU A O 1
ATOM 731 N N . LYS A 1 92 ? 22.138 -6.182 -24.855 1.00 92.38 92 LYS A N 1
ATOM 732 C CA . LYS A 1 92 ? 22.263 -5.900 -23.419 1.00 92.38 92 LYS A CA 1
ATOM 733 C C . LYS A 1 92 ? 21.680 -4.545 -23.043 1.00 92.38 92 LYS A C 1
ATOM 735 O O . LYS A 1 92 ? 21.029 -4.425 -22.008 1.00 92.38 92 LYS A O 1
ATOM 740 N N . PHE A 1 93 ? 21.848 -3.544 -23.904 1.00 91.94 93 PHE A N 1
ATOM 741 C CA . PHE A 1 93 ? 21.192 -2.251 -23.726 1.00 91.94 93 PHE A CA 1
ATOM 742 C C . PHE A 1 93 ? 19.661 -2.392 -23.718 1.00 91.94 93 PHE A C 1
ATOM 744 O O . PHE A 1 93 ? 18.981 -1.829 -22.855 1.00 91.94 93 PHE A O 1
ATOM 751 N N . TYR A 1 94 ? 19.113 -3.193 -24.636 1.00 93.88 94 TYR A N 1
ATOM 752 C CA . TYR A 1 94 ? 17.680 -3.469 -24.670 1.00 93.88 94 TYR A CA 1
ATOM 753 C C . TYR A 1 94 ? 17.208 -4.204 -23.406 1.00 93.88 94 TYR A C 1
ATOM 755 O O . TYR A 1 94 ? 16.254 -3.762 -22.770 1.00 93.88 94 TYR A O 1
ATOM 763 N N . GLU A 1 95 ? 17.915 -5.249 -22.968 1.00 92.56 95 GLU A N 1
ATOM 764 C CA . GLU A 1 95 ? 17.607 -5.949 -21.710 1.00 92.56 95 GLU A CA 1
ATOM 765 C C . GLU A 1 95 ? 17.568 -4.990 -20.510 1.00 92.56 95 GLU A C 1
ATOM 767 O O . GLU A 1 95 ? 16.592 -4.979 -19.758 1.00 92.56 95 GLU A O 1
ATOM 772 N N . MET A 1 96 ? 18.593 -4.145 -20.351 1.00 93.12 96 MET A N 1
ATOM 773 C CA . MET A 1 96 ? 18.653 -3.163 -19.267 1.00 93.12 96 MET A CA 1
ATOM 774 C C . MET A 1 96 ? 17.427 -2.246 -19.280 1.00 93.12 96 MET A C 1
ATOM 776 O O . MET A 1 96 ? 16.797 -2.041 -18.243 1.00 93.12 96 MET A O 1
ATOM 780 N N . THR A 1 97 ? 17.091 -1.674 -20.439 1.00 92.75 97 THR A N 1
ATOM 781 C CA . THR A 1 97 ? 15.971 -0.725 -20.546 1.00 92.75 97 THR A CA 1
ATOM 782 C C . THR A 1 97 ? 14.632 -1.376 -20.214 1.00 92.75 97 THR A C 1
ATOM 784 O O . THR A 1 97 ? 13.849 -0.795 -19.462 1.00 92.75 97 THR A O 1
ATOM 787 N N . VAL A 1 98 ? 14.399 -2.602 -20.690 1.00 95.75 98 VAL A N 1
ATOM 788 C CA . VAL A 1 98 ? 13.199 -3.383 -20.362 1.00 95.75 98 VAL A CA 1
ATOM 789 C C . VAL A 1 98 ? 13.116 -3.656 -18.860 1.00 95.75 98 VAL A C 1
ATOM 791 O O . VAL A 1 98 ? 12.067 -3.426 -18.259 1.00 95.75 98 VAL A O 1
ATOM 794 N N . LEU A 1 99 ? 14.211 -4.093 -18.232 1.00 94.12 99 LEU A N 1
ATOM 795 C CA . LEU A 1 99 ? 14.236 -4.405 -16.800 1.00 94.12 99 LEU A CA 1
ATOM 796 C C . LEU A 1 99 ? 14.028 -3.164 -15.927 1.00 94.12 99 LEU A C 1
ATOM 798 O O . LEU A 1 99 ? 13.234 -3.206 -14.988 1.00 94.12 99 LEU A O 1
ATOM 802 N N . LEU A 1 100 ? 14.694 -2.052 -16.249 1.00 93.69 100 LEU A N 1
ATOM 803 C CA . LEU A 1 100 ? 14.524 -0.794 -15.519 1.00 93.69 100 LEU A CA 1
ATOM 804 C C . LEU A 1 100 ? 13.104 -0.240 -15.677 1.00 93.69 100 LEU A C 1
ATOM 806 O O . LEU A 1 100 ? 12.547 0.285 -14.714 1.00 93.69 100 LEU A O 1
ATOM 810 N N . ASN A 1 101 ? 12.496 -0.371 -16.861 1.00 94.44 101 ASN A N 1
ATOM 811 C CA . ASN A 1 101 ? 11.110 0.041 -17.059 1.00 94.44 101 ASN A CA 1
ATOM 812 C C . ASN A 1 101 ? 10.142 -0.838 -16.253 1.00 94.44 101 ASN A C 1
ATOM 814 O O . ASN A 1 101 ? 9.328 -0.318 -15.495 1.00 94.44 101 ASN A O 1
ATOM 818 N N . ALA A 1 102 ? 10.286 -2.163 -16.334 1.00 95.31 102 ALA A N 1
ATOM 819 C CA . ALA A 1 102 ? 9.460 -3.097 -15.571 1.00 95.31 102 ALA A CA 1
ATOM 820 C C . ALA A 1 102 ? 9.560 -2.848 -14.056 1.00 95.31 102 ALA A C 1
ATOM 822 O O . ALA A 1 102 ? 8.557 -2.855 -13.344 1.00 95.31 102 ALA A O 1
ATOM 823 N N . GLN A 1 103 ? 10.766 -2.579 -13.553 1.00 94.19 103 GLN A N 1
ATOM 824 C CA . GLN A 1 103 ? 10.985 -2.248 -12.149 1.00 94.19 103 GLN A CA 1
ATOM 825 C C . GLN A 1 103 ? 10.289 -0.943 -11.743 1.00 94.19 103 GLN A C 1
ATOM 827 O O . GLN A 1 103 ? 9.697 -0.897 -10.665 1.00 94.19 103 GLN A O 1
ATOM 832 N N . ARG A 1 104 ? 10.336 0.099 -12.583 1.00 92.19 104 ARG A N 1
ATOM 833 C CA . ARG A 1 104 ? 9.622 1.364 -12.339 1.00 92.19 104 ARG A CA 1
ATOM 834 C C . ARG A 1 104 ? 8.114 1.155 -12.288 1.00 92.19 104 ARG A C 1
ATOM 836 O O . ARG A 1 104 ? 7.489 1.583 -11.327 1.00 92.19 104 ARG A O 1
ATOM 843 N N . GLU A 1 105 ? 7.553 0.414 -13.240 1.00 93.81 105 GLU A N 1
ATOM 844 C CA . GLU A 1 105 ? 6.118 0.103 -13.252 1.00 93.81 105 GLU A CA 1
ATOM 845 C C . GLU A 1 105 ? 5.672 -0.647 -11.988 1.00 93.81 105 GLU A C 1
ATOM 847 O O . GLU A 1 105 ? 4.600 -0.382 -11.442 1.00 93.81 105 GLU A O 1
ATOM 852 N N . ILE A 1 106 ? 6.488 -1.584 -11.496 1.00 93.00 106 ILE A N 1
ATOM 853 C CA . ILE A 1 106 ? 6.210 -2.297 -10.243 1.00 93.00 106 ILE A CA 1
ATOM 854 C C . ILE A 1 106 ? 6.320 -1.348 -9.046 1.00 93.00 106 ILE A C 1
ATOM 856 O O . ILE A 1 106 ? 5.458 -1.369 -8.168 1.00 93.00 106 ILE A O 1
ATOM 860 N N . ALA A 1 107 ? 7.360 -0.514 -9.006 1.00 91.56 107 ALA A N 1
ATOM 861 C CA . ALA A 1 107 ? 7.571 0.459 -7.941 1.00 91.56 107 ALA A CA 1
ATOM 862 C C . ALA A 1 107 ? 6.400 1.442 -7.827 1.00 91.56 107 ALA A C 1
ATOM 864 O O . ALA A 1 107 ? 5.903 1.674 -6.725 1.00 91.56 107 ALA A O 1
ATOM 865 N N . ASP A 1 108 ? 5.914 1.950 -8.959 1.00 90.94 108 ASP A N 1
ATOM 866 C CA . ASP A 1 108 ? 4.777 2.864 -9.008 1.00 90.94 108 ASP A CA 1
ATOM 867 C C . ASP A 1 108 ? 3.501 2.207 -8.476 1.00 90.94 108 ASP A C 1
ATOM 869 O O . ASP A 1 108 ? 2.837 2.788 -7.617 1.00 90.94 108 ASP A O 1
ATOM 873 N N . LYS A 1 109 ? 3.207 0.963 -8.881 1.00 91.81 109 LYS A N 1
ATOM 874 C CA . LYS A 1 109 ? 2.054 0.201 -8.365 1.00 91.81 109 LYS A CA 1
ATOM 875 C C . LYS A 1 109 ? 2.147 -0.064 -6.862 1.00 91.81 109 LYS A C 1
ATOM 877 O O . LYS A 1 109 ? 1.139 -0.012 -6.159 1.00 91.81 109 LYS A O 1
ATOM 882 N N . ILE A 1 110 ? 3.345 -0.354 -6.350 1.00 92.19 110 ILE A N 1
ATOM 883 C CA . ILE A 1 110 ? 3.566 -0.544 -4.909 1.00 92.19 110 ILE A CA 1
ATOM 884 C C . ILE A 1 110 ? 3.302 0.763 -4.161 1.00 92.19 110 ILE A C 1
ATOM 886 O O . ILE A 1 110 ? 2.602 0.750 -3.149 1.00 92.19 110 ILE A O 1
ATOM 890 N N . LEU A 1 111 ? 3.844 1.882 -4.644 1.00 91.62 111 LEU A N 1
ATOM 891 C CA . LEU A 1 111 ? 3.663 3.187 -4.011 1.00 91.62 111 LEU A CA 1
ATOM 892 C C . LEU A 1 111 ? 2.202 3.643 -4.056 1.00 91.62 111 LEU A C 1
ATOM 894 O O . LEU A 1 111 ? 1.706 4.182 -3.071 1.00 91.62 111 LEU A O 1
ATOM 898 N N . GLU A 1 112 ? 1.494 3.395 -5.155 1.00 91.38 112 GLU A N 1
ATOM 899 C CA . GLU A 1 112 ? 0.056 3.648 -5.265 1.00 91.38 112 GLU A CA 1
ATOM 900 C C . GLU A 1 112 ? -0.732 2.835 -4.228 1.00 91.38 112 GLU A C 1
ATOM 902 O O . GLU A 1 112 ? -1.448 3.412 -3.410 1.00 91.38 112 GLU A O 1
ATOM 907 N N . ALA A 1 113 ? -0.506 1.521 -4.150 1.00 91.50 113 ALA A N 1
ATOM 908 C CA . ALA A 1 113 ? -1.167 0.668 -3.163 1.00 91.50 113 ALA A CA 1
ATOM 909 C C . ALA A 1 113 ? -0.852 1.079 -1.711 1.00 91.50 113 ALA A C 1
ATOM 911 O O . ALA A 1 113 ? -1.734 1.067 -0.847 1.00 91.50 113 ALA A O 1
ATOM 912 N N . GLN A 1 114 ? 0.398 1.464 -1.425 1.00 92.38 114 GLN A N 1
ATOM 913 C CA . GLN A 1 114 ? 0.796 1.969 -0.110 1.00 92.38 114 GLN A CA 1
ATOM 914 C C . GLN A 1 114 ? 0.086 3.285 0.232 1.00 92.38 114 GLN A C 1
ATOM 916 O O . GLN A 1 114 ? -0.358 3.459 1.371 1.00 92.38 114 GLN A O 1
ATOM 921 N N . TRP A 1 115 ? -0.030 4.200 -0.735 1.00 92.75 115 TRP A N 1
ATOM 922 C CA . TRP A 1 115 ? -0.728 5.473 -0.561 1.00 92.75 115 TRP A CA 1
ATOM 923 C C . TRP A 1 115 ? -2.204 5.245 -0.271 1.00 92.75 115 TRP A C 1
ATOM 925 O O . TRP A 1 115 ? -2.715 5.752 0.726 1.00 92.75 115 TRP A O 1
ATOM 935 N N . GLU A 1 116 ? -2.875 4.432 -1.085 1.00 91.94 116 GLU A N 1
ATOM 936 C CA . GLU A 1 116 ? -4.288 4.136 -0.888 1.00 91.94 116 GLU A CA 1
ATOM 937 C C . GLU A 1 116 ? -4.558 3.485 0.472 1.00 91.94 116 GLU A C 1
ATOM 939 O O . GLU A 1 116 ? -5.521 3.837 1.154 1.00 91.94 116 GLU A O 1
ATOM 944 N N . ALA A 1 117 ? -3.716 2.533 0.887 1.00 90.50 117 ALA A N 1
ATOM 945 C CA . ALA A 1 117 ? -3.853 1.878 2.184 1.00 90.50 117 ALA A CA 1
ATOM 946 C C . ALA A 1 117 ? -3.717 2.886 3.332 1.00 90.50 117 ALA A C 1
ATOM 948 O O . ALA A 1 117 ? -4.533 2.884 4.259 1.00 90.50 117 ALA A O 1
ATOM 949 N N . LYS A 1 118 ? -2.724 3.781 3.245 1.00 91.50 118 LYS A N 1
ATOM 950 C CA . LYS A 1 118 ? -2.526 4.849 4.226 1.00 91.50 118 LYS A CA 1
ATOM 951 C C . LYS A 1 118 ? -3.721 5.801 4.251 1.00 91.50 118 LYS A C 1
ATOM 953 O O . LYS A 1 118 ? -4.246 6.079 5.325 1.00 91.50 118 LYS A O 1
ATOM 958 N N . TRP A 1 119 ? -4.187 6.243 3.087 1.00 92.75 119 TRP A N 1
ATOM 959 C CA . TRP A 1 119 ? -5.316 7.158 2.973 1.00 92.75 119 TRP A CA 1
ATOM 960 C C . TRP A 1 119 ? -6.603 6.557 3.550 1.00 92.75 119 TRP A C 1
ATOM 962 O O . TRP A 1 119 ? -7.268 7.202 4.357 1.00 92.75 119 TRP A O 1
ATOM 972 N N . ARG A 1 120 ? -6.932 5.297 3.225 1.00 89.12 120 ARG A N 1
ATOM 973 C CA . ARG A 1 120 ? -8.116 4.615 3.785 1.00 89.12 120 ARG A CA 1
ATOM 974 C C . ARG A 1 120 ? -8.021 4.487 5.305 1.00 89.12 120 ARG A C 1
ATOM 976 O O . ARG A 1 120 ? -9.017 4.662 6.006 1.00 89.12 120 ARG A O 1
ATOM 983 N N . GLN A 1 121 ? -6.828 4.213 5.831 1.00 87.38 121 GLN A N 1
ATOM 984 C CA . GLN A 1 121 ? -6.605 4.144 7.273 1.00 87.38 121 GLN A CA 1
ATOM 985 C C . GLN A 1 121 ? -6.796 5.507 7.952 1.00 87.38 121 GLN A C 1
ATOM 987 O O . GLN A 1 121 ? -7.458 5.585 8.988 1.00 87.38 121 GLN A O 1
ATOM 992 N N . GLU A 1 122 ? -6.236 6.571 7.380 1.00 88.88 122 GLU A N 1
ATOM 993 C CA . GLU A 1 122 ? -6.386 7.935 7.892 1.00 88.88 122 GLU A CA 1
ATOM 994 C C . GLU A 1 122 ? -7.844 8.389 7.829 1.00 88.88 122 GLU A C 1
ATOM 996 O O . GLU A 1 122 ? -8.367 8.894 8.822 1.00 88.88 122 GLU A O 1
ATOM 1001 N N . LYS A 1 123 ? -8.537 8.110 6.718 1.00 89.56 123 LYS A N 1
ATOM 1002 C CA . LYS A 1 123 ? -9.946 8.466 6.546 1.00 89.56 123 LYS A CA 1
ATOM 1003 C C . LYS A 1 123 ? -10.853 7.750 7.539 1.00 89.56 123 LYS A C 1
ATOM 1005 O O . LYS A 1 123 ? -11.753 8.361 8.112 1.00 89.56 123 LYS A O 1
ATOM 1010 N N . LEU A 1 124 ? -10.586 6.471 7.801 1.00 87.88 124 LEU A N 1
ATOM 1011 C CA . LEU A 1 124 ? -11.274 5.733 8.852 1.00 87.88 124 LEU A CA 1
ATOM 1012 C C . LEU A 1 124 ? -11.046 6.359 10.225 1.00 87.88 124 LEU A C 1
ATOM 1014 O O . LEU A 1 124 ? -11.991 6.455 11.004 1.00 87.88 124 LEU A O 1
ATOM 1018 N N . ASN A 1 125 ? -9.808 6.746 10.542 1.00 86.88 125 ASN A N 1
ATOM 1019 C CA . ASN A 1 125 ? -9.504 7.341 11.839 1.00 86.88 125 ASN A CA 1
ATOM 1020 C C . ASN A 1 125 ? -10.201 8.698 12.007 1.00 86.88 125 ASN A C 1
ATOM 1022 O O . ASN A 1 125 ? -10.808 8.939 13.045 1.00 86.88 125 ASN A O 1
ATOM 1026 N N . GLU A 1 126 ? -10.185 9.534 10.969 1.00 87.25 126 GLU A N 1
ATOM 1027 C CA . GLU A 1 126 ? -10.898 10.815 10.921 1.00 87.25 126 GLU A CA 1
ATOM 1028 C C . GLU A 1 126 ? -12.402 10.628 11.174 1.00 87.25 126 GLU A C 1
ATOM 1030 O O . GLU A 1 126 ? -12.960 11.228 12.093 1.00 87.25 126 GLU A O 1
ATOM 1035 N N . MET A 1 127 ? -13.052 9.738 10.417 1.00 86.25 127 MET A N 1
ATOM 1036 C CA . MET A 1 127 ? -14.477 9.451 10.591 1.00 86.25 127 MET A CA 1
ATOM 1037 C C . MET A 1 127 ? -14.778 8.852 11.970 1.00 86.25 127 MET A C 1
ATOM 1039 O O . MET A 1 127 ? -15.819 9.133 12.560 1.00 86.25 127 MET A O 1
ATOM 1043 N N . LEU A 1 128 ? -13.884 8.022 12.508 1.00 83.62 128 LEU A N 1
ATOM 1044 C CA . LEU A 1 128 ? -14.055 7.442 13.834 1.00 83.62 128 LEU A CA 1
ATOM 1045 C C . LEU A 1 128 ? -13.971 8.518 14.915 1.00 83.62 128 LEU A C 1
ATOM 1047 O O . LEU A 1 128 ? -14.799 8.524 15.819 1.00 83.62 128 LEU A O 1
ATOM 1051 N N . GLU A 1 129 ? -13.030 9.455 14.814 1.00 79.94 129 GLU A N 1
ATOM 1052 C CA . GLU A 1 129 ? -12.957 10.605 15.715 1.00 79.94 129 GLU A CA 1
ATOM 1053 C C . GLU A 1 129 ? -14.204 11.486 15.617 1.00 79.94 129 GLU A C 1
ATOM 1055 O O . GLU A 1 129 ? -14.761 11.863 16.648 1.00 79.94 129 GLU A O 1
ATOM 1060 N N . GLU A 1 130 ? -14.692 11.769 14.408 1.00 81.06 130 GLU A N 1
ATOM 1061 C CA . GLU A 1 130 ? -15.922 12.536 14.191 1.00 81.06 130 GLU A CA 1
ATOM 1062 C C . GLU A 1 130 ? -17.136 11.853 14.840 1.00 81.06 130 GLU A C 1
ATOM 1064 O O . GLU A 1 130 ? -17.906 12.495 15.555 1.00 81.06 130 GLU A O 1
ATOM 1069 N N . LYS A 1 131 ? -17.282 10.535 14.656 1.00 75.31 131 LYS A N 1
ATOM 1070 C CA . LYS A 1 131 ? -18.387 9.758 15.234 1.00 75.31 131 LYS A CA 1
ATOM 1071 C C . LYS A 1 131 ? -18.244 9.550 16.738 1.00 75.31 131 LYS A C 1
ATOM 1073 O O . LYS A 1 131 ? -19.261 9.452 17.414 1.00 75.31 131 LYS A O 1
ATOM 1078 N N . VAL A 1 132 ? -17.027 9.479 17.280 1.00 69.56 132 VAL A N 1
ATOM 1079 C CA . VAL A 1 132 ? -16.766 9.254 18.714 1.00 69.56 132 VAL A CA 1
ATOM 1080 C C . VAL A 1 132 ? -16.826 10.548 19.530 1.00 69.56 132 VAL A C 1
ATOM 1082 O O . VAL A 1 132 ? -17.271 10.509 20.677 1.00 69.56 132 VAL A O 1
ATOM 1085 N N . ARG A 1 133 ? -16.457 11.703 18.958 1.00 66.69 133 ARG A N 1
ATOM 1086 C CA . ARG A 1 133 ? -16.564 13.026 19.606 1.00 66.69 133 ARG A CA 1
ATOM 1087 C C . ARG A 1 133 ? -17.907 13.280 20.316 1.00 66.69 133 ARG A C 1
ATOM 1089 O O . ARG A 1 133 ? -17.855 13.659 21.488 1.00 66.69 133 ARG A O 1
ATOM 1096 N N . PRO A 1 134 ? -19.087 13.039 19.708 1.00 63.31 134 PRO A N 1
ATOM 1097 C CA . PRO A 1 134 ? -20.365 13.233 20.396 1.00 63.31 134 PRO A CA 1
ATOM 1098 C C . PRO A 1 134 ? -20.605 12.221 21.524 1.00 63.31 134 PRO A C 1
ATOM 1100 O O . PRO A 1 134 ? -21.293 12.538 22.489 1.00 63.31 134 PRO A O 1
ATOM 1103 N N . TYR A 1 135 ? -20.026 11.019 21.467 1.00 57.38 135 TYR A N 1
ATOM 1104 C CA . TYR A 1 135 ? -20.120 10.071 22.580 1.00 57.38 135 TYR A CA 1
ATOM 1105 C C . TYR A 1 135 ? -19.232 10.477 23.758 1.00 57.38 135 TYR A C 1
ATOM 1107 O O . TYR A 1 135 ? -19.595 10.188 24.886 1.00 57.38 135 TYR A O 1
ATOM 1115 N N . ILE A 1 136 ? -18.117 11.181 23.539 1.00 56.16 136 ILE A N 1
ATOM 1116 C CA . ILE A 1 136 ? -17.243 11.652 24.628 1.00 56.16 136 ILE A CA 1
ATOM 1117 C C . ILE A 1 136 ? -17.866 12.840 25.377 1.00 56.16 136 ILE A C 1
ATOM 1119 O O . ILE A 1 136 ? -17.796 12.881 26.600 1.00 56.16 136 ILE A O 1
ATOM 1123 N N . GLN A 1 137 ? -18.519 13.774 24.676 1.00 52.19 137 GLN A N 1
ATOM 1124 C CA . GLN A 1 137 ? -19.169 14.938 25.306 1.00 52.19 137 GLN A CA 1
ATOM 1125 C C . GLN A 1 137 ? -20.372 14.559 26.187 1.00 52.19 137 GLN A C 1
ATOM 1127 O O . GLN A 1 137 ? -20.715 15.285 27.110 1.00 52.19 137 GLN A O 1
ATOM 1132 N N . ASN A 1 138 ? -20.986 13.398 25.944 1.00 47.28 138 ASN A N 1
ATOM 1133 C CA . ASN A 1 138 ? -22.098 12.883 26.747 1.00 47.28 138 ASN A CA 1
ATOM 1134 C C . ASN A 1 138 ? -21.647 12.000 27.933 1.00 47.28 138 ASN A C 1
ATOM 1136 O O . ASN A 1 138 ? -22.489 11.425 28.622 1.00 47.28 138 ASN A O 1
ATOM 1140 N N . VAL A 1 139 ? -20.335 11.852 28.170 1.00 48.88 139 VAL A N 1
ATOM 1141 C CA . VAL A 1 139 ? -19.756 10.919 29.164 1.00 48.88 139 VAL A CA 1
ATOM 1142 C C . VAL A 1 139 ? -19.278 11.615 30.447 1.00 48.88 139 VAL A C 1
ATOM 1144 O O . VAL A 1 139 ? -18.785 10.952 31.356 1.00 48.88 139 VAL A O 1
ATOM 1147 N N . ASP A 1 140 ? -19.562 12.908 30.627 1.00 38.41 140 ASP A N 1
ATOM 1148 C CA . ASP A 1 140 ? -19.298 13.638 31.884 1.00 38.41 140 ASP A CA 1
ATOM 1149 C C . ASP A 1 140 ? -20.098 13.123 33.111 1.00 38.41 140 ASP A C 1
ATOM 1151 O O . ASP A 1 140 ? -20.021 13.699 34.193 1.00 38.41 140 ASP A O 1
ATOM 1155 N N . GLY A 1 141 ? -20.830 12.006 32.993 1.00 47.09 141 GLY A N 1
ATOM 1156 C CA . GLY A 1 141 ? -21.568 11.381 34.096 1.00 47.09 141 GLY A CA 1
ATOM 1157 C C . GLY A 1 141 ? -21.207 9.934 34.450 1.00 47.09 141 GLY A C 1
ATOM 1158 O O . GLY A 1 141 ? -21.621 9.478 35.512 1.00 47.09 141 GLY A O 1
ATOM 1159 N N . THR A 1 142 ? -20.474 9.170 33.629 1.00 43.25 142 THR A N 1
ATOM 1160 C CA . THR A 1 142 ? -20.219 7.745 33.942 1.00 43.25 142 THR A CA 1
ATOM 1161 C C . THR A 1 142 ? -18.865 7.238 33.450 1.00 43.25 142 THR A C 1
ATOM 1163 O O . THR A 1 142 ? -18.495 7.353 32.288 1.00 43.25 142 THR A O 1
ATOM 1166 N N . VAL A 1 143 ? -18.119 6.647 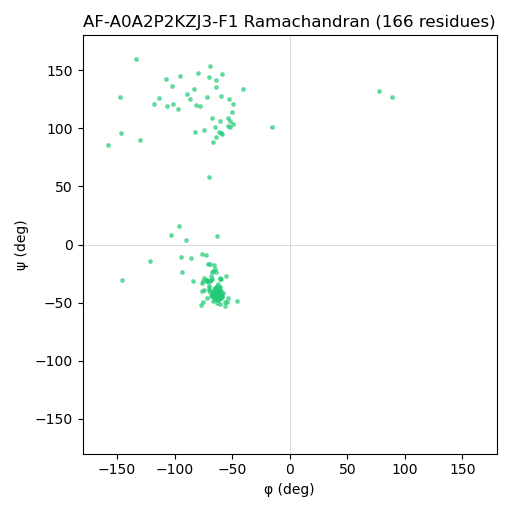34.382 1.00 46.62 143 VAL A N 1
ATOM 1167 C CA . VAL A 1 143 ? -16.765 6.105 34.234 1.00 46.62 143 VAL A CA 1
ATOM 1168 C C . VAL A 1 143 ? -16.726 4.995 33.176 1.00 46.62 143 VAL A C 1
ATOM 1170 O O . VAL A 1 143 ? -16.981 3.833 33.480 1.00 46.62 143 VAL A O 1
ATOM 1173 N N . ILE A 1 144 ? -16.364 5.327 31.936 1.00 44.78 144 ILE A N 1
ATOM 1174 C CA . ILE A 1 144 ? -15.991 4.334 30.921 1.00 44.78 144 ILE A CA 1
ATOM 1175 C C . ILE A 1 144 ? -14.538 4.581 30.522 1.00 44.78 144 ILE A C 1
ATOM 1177 O O . ILE A 1 144 ? -14.155 5.666 30.086 1.00 44.78 144 ILE A O 1
ATOM 1181 N N . SER A 1 145 ? -13.706 3.559 30.727 1.00 43.47 145 SER A N 1
ATOM 1182 C CA . SER A 1 145 ? -12.278 3.565 30.418 1.00 43.47 145 SER A CA 1
ATOM 1183 C C . SER A 1 145 ? -12.038 3.990 28.967 1.00 43.47 145 SER A C 1
ATOM 1185 O O . SER A 1 145 ? -12.594 3.397 28.044 1.00 43.47 145 SER A O 1
ATOM 1187 N N . ARG A 1 146 ? -11.206 5.026 28.789 1.00 42.03 146 ARG A N 1
ATOM 1188 C CA . ARG A 1 146 ? -10.817 5.614 27.498 1.00 42.03 146 ARG A CA 1
ATOM 1189 C C . ARG A 1 146 ? -10.582 4.528 26.434 1.00 42.03 146 ARG A C 1
ATOM 1191 O O . ARG A 1 146 ? -9.870 3.561 26.729 1.00 42.03 146 ARG A O 1
ATOM 1198 N N . PRO A 1 147 ? -11.117 4.675 25.207 1.00 43.78 147 PRO A N 1
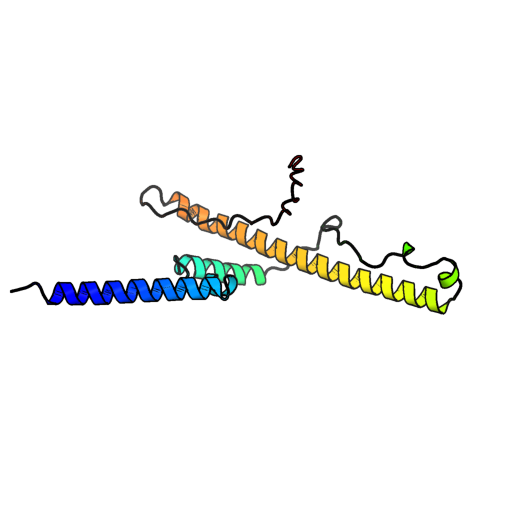ATOM 1199 C CA . PRO A 1 147 ? -10.771 3.769 24.127 1.00 43.78 147 PRO A CA 1
ATOM 1200 C C . PRO A 1 147 ? -9.264 3.869 23.903 1.00 43.78 147 PRO A C 1
ATOM 1202 O O . PRO A 1 147 ? -8.711 4.962 23.781 1.00 43.78 147 PRO A O 1
ATOM 1205 N N . ILE A 1 148 ? -8.595 2.718 23.901 1.00 41.34 148 ILE A N 1
ATOM 1206 C CA . ILE A 1 148 ? -7.193 2.613 23.513 1.00 41.34 148 ILE A CA 1
ATOM 1207 C C . ILE A 1 148 ? -7.155 3.018 22.039 1.00 41.34 148 ILE A C 1
ATOM 1209 O O . ILE A 1 148 ? -7.400 2.194 21.158 1.00 41.34 148 ILE A O 1
ATOM 1213 N N . MET A 1 149 ? -6.916 4.306 21.775 1.00 38.69 149 MET A N 1
ATOM 1214 C CA . MET A 1 149 ? -6.435 4.756 20.478 1.00 38.69 149 MET A CA 1
ATOM 1215 C C . MET A 1 149 ? -5.252 3.854 20.164 1.00 38.69 149 MET A C 1
ATOM 1217 O O . MET A 1 149 ? -4.328 3.731 20.974 1.00 38.69 149 MET A O 1
ATOM 1221 N N . VAL A 1 150 ? -5.337 3.137 19.044 1.00 39.28 150 VAL A N 1
ATOM 1222 C CA . VAL A 1 150 ? -4.225 2.341 18.545 1.00 39.28 150 VAL A CA 1
ATOM 1223 C C . VAL A 1 150 ? -3.123 3.347 18.284 1.00 39.28 150 VAL A C 1
ATOM 1225 O O . VAL A 1 150 ? -3.121 4.030 17.267 1.00 39.28 150 VAL A O 1
ATOM 1228 N N . GLN A 1 151 ? -2.226 3.483 19.256 1.00 34.03 151 GLN A N 1
ATOM 1229 C CA . GLN A 1 151 ? -0.970 4.172 19.088 1.00 34.03 151 GLN A CA 1
ATOM 1230 C C . GLN A 1 151 ? -0.341 3.485 17.884 1.00 34.03 151 GLN A C 1
ATOM 1232 O O . GLN A 1 151 ? -0.021 2.295 17.947 1.00 34.03 151 GLN A O 1
ATOM 1237 N N . GLN A 1 152 ? -0.300 4.199 16.760 1.00 38.12 152 GLN A N 1
ATOM 1238 C CA . GLN A 1 152 ? 0.426 3.805 15.570 1.00 38.12 152 GLN A CA 1
ATOM 1239 C C . GLN A 1 152 ? 1.831 3.501 16.084 1.00 38.12 152 GLN A C 1
ATOM 1241 O O . GLN A 1 152 ? 2.578 4.403 16.463 1.00 38.12 152 GLN A O 1
ATOM 1246 N N . GLN A 1 153 ? 2.145 2.215 16.256 1.00 37.16 153 GLN A N 1
ATOM 1247 C CA . GLN A 1 153 ? 3.503 1.794 16.524 1.00 37.16 153 GLN A CA 1
ATOM 1248 C C . GLN A 1 153 ? 4.237 2.115 15.234 1.00 37.16 153 GLN A C 1
ATOM 1250 O O . GLN A 1 153 ? 4.308 1.285 14.332 1.00 37.16 153 GLN A O 1
ATOM 1255 N N . ASN A 1 154 ? 4.738 3.348 15.143 1.00 36.84 154 ASN A N 1
ATOM 1256 C CA . ASN A 1 154 ? 5.849 3.674 14.283 1.00 36.84 154 ASN A CA 1
ATOM 1257 C C . ASN A 1 154 ? 6.905 2.625 14.604 1.00 36.84 154 ASN A C 1
ATOM 1259 O O . ASN A 1 154 ? 7.550 2.654 15.655 1.00 36.84 154 ASN A O 1
ATOM 1263 N N . GLN A 1 155 ? 7.045 1.654 13.707 1.00 37.75 155 GLN A N 1
ATOM 1264 C CA . GLN A 1 155 ? 8.229 0.825 13.614 1.00 37.75 155 GLN A CA 1
ATOM 1265 C C . GLN A 1 155 ? 9.366 1.700 13.076 1.00 37.75 155 GLN A C 1
ATOM 1267 O O . GLN A 1 155 ? 9.979 1.408 12.055 1.00 37.75 155 GLN A O 1
ATOM 1272 N N . ASP A 1 156 ? 9.669 2.788 13.783 1.00 38.16 156 ASP A N 1
ATOM 1273 C CA . ASP A 1 156 ? 10.916 3.497 13.608 1.00 38.16 156 ASP A CA 1
ATOM 1274 C C . ASP A 1 156 ? 11.991 2.641 14.257 1.00 38.16 156 ASP A C 1
ATOM 1276 O O . ASP A 1 156 ? 12.161 2.572 15.478 1.00 38.16 156 ASP A O 1
ATOM 1280 N N . LYS A 1 157 ? 12.656 1.898 13.372 1.00 40.56 157 LYS A N 1
ATOM 1281 C CA . LYS A 1 157 ? 13.932 1.209 13.532 1.00 40.56 157 LYS A CA 1
ATOM 1282 C C . LYS A 1 157 ? 14.685 1.719 14.766 1.00 40.56 157 LYS A C 1
ATOM 1284 O O . LYS A 1 157 ? 15.367 2.745 14.723 1.00 40.56 157 LYS A O 1
ATOM 1289 N N . LYS A 1 158 ? 14.638 0.953 15.863 1.00 39.97 158 LYS A N 1
ATOM 1290 C CA . LYS A 1 158 ? 15.614 1.079 16.951 1.00 39.97 158 LYS A CA 1
ATOM 1291 C C . LYS A 1 158 ? 16.994 0.819 16.349 1.00 39.97 158 LYS A C 1
ATOM 1293 O O . LYS A 1 158 ? 17.423 -0.328 16.238 1.00 39.97 158 LYS A O 1
ATOM 1298 N N . LYS A 1 159 ? 17.694 1.891 15.963 1.00 41.22 159 LYS A N 1
ATOM 1299 C CA . LYS A 1 159 ? 19.137 1.870 15.722 1.00 41.22 159 LYS A CA 1
ATOM 1300 C C . LYS A 1 159 ? 19.772 1.221 16.948 1.00 41.22 159 LYS A C 1
ATOM 1302 O O . LYS A 1 159 ? 19.687 1.754 18.057 1.00 41.22 159 LYS A O 1
ATOM 1307 N N . ARG A 1 160 ? 20.362 0.040 16.749 1.00 44.53 160 ARG A N 1
ATOM 1308 C CA . ARG A 1 160 ? 21.206 -0.637 17.734 1.00 44.53 160 ARG A CA 1
ATOM 1309 C C . ARG A 1 160 ? 22.295 0.350 18.150 1.00 44.53 160 ARG A C 1
ATOM 1311 O O . ARG A 1 160 ? 23.249 0.571 17.414 1.00 44.53 160 ARG A O 1
ATOM 1318 N N . ARG A 1 161 ? 22.140 0.971 19.321 1.00 47.47 161 ARG A N 1
ATOM 1319 C CA . ARG A 1 161 ? 23.234 1.677 19.988 1.00 47.47 161 ARG A CA 1
ATOM 1320 C C . ARG A 1 161 ? 24.264 0.614 20.358 1.00 47.47 161 ARG A C 1
ATOM 1322 O O . ARG A 1 161 ? 24.056 -0.133 21.311 1.00 47.47 161 ARG A O 1
ATOM 1329 N N . GLN A 1 162 ? 25.330 0.522 19.564 1.00 50.28 162 GLN A N 1
ATOM 1330 C CA . GLN A 1 162 ? 26.549 -0.199 19.916 1.00 50.28 162 GLN A CA 1
ATOM 1331 C C . GLN A 1 162 ? 27.012 0.297 21.289 1.00 50.28 162 GLN A C 1
ATOM 1333 O O . GLN A 1 162 ? 27.511 1.412 21.430 1.00 50.28 162 GLN A O 1
ATOM 1338 N N . ARG A 1 163 ? 26.820 -0.527 22.321 1.00 48.03 163 ARG A N 1
ATOM 1339 C CA . ARG A 1 163 ? 27.520 -0.362 23.591 1.00 48.03 163 ARG A CA 1
ATOM 1340 C C . ARG A 1 163 ? 28.889 -0.999 23.421 1.00 48.03 163 ARG A C 1
ATOM 1342 O O . ARG A 1 163 ? 29.046 -2.208 23.508 1.00 48.03 163 ARG A O 1
ATOM 1349 N N . ARG A 1 164 ? 29.853 -0.140 23.119 1.00 51.56 164 ARG A N 1
ATOM 1350 C CA . ARG A 1 164 ? 31.288 -0.376 23.231 1.00 51.56 164 ARG A CA 1
ATOM 1351 C C . ARG A 1 164 ? 31.580 -0.664 24.710 1.00 51.56 164 ARG A C 1
ATOM 1353 O O . ARG A 1 164 ? 31.474 0.245 25.529 1.00 51.56 164 ARG A O 1
ATOM 1360 N N . TRP A 1 165 ? 31.848 -1.920 25.053 1.00 40.19 165 TRP A N 1
ATOM 1361 C CA . TRP A 1 165 ? 32.401 -2.303 26.353 1.00 40.19 165 TRP A CA 1
ATOM 1362 C C . TRP A 1 165 ? 33.892 -2.559 26.171 1.00 40.19 165 TRP A C 1
ATOM 1364 O O . TRP A 1 165 ? 34.303 -3.354 25.330 1.00 40.19 165 TRP A O 1
ATOM 1374 N N . TRP A 1 166 ? 34.674 -1.798 26.924 1.00 46.34 166 TRP A N 1
ATOM 1375 C CA . TRP A 1 166 ? 36.090 -2.005 27.146 1.00 46.34 166 TRP A CA 1
ATOM 1376 C C . TRP A 1 166 ? 36.260 -2.787 28.459 1.00 46.34 166 TRP A C 1
ATOM 1378 O O . TRP A 1 166 ? 35.552 -2.493 29.420 1.00 46.34 166 TRP A O 1
ATOM 1388 N N . LEU A 1 167 ? 37.281 -3.651 28.472 1.00 41.91 167 LEU A N 1
ATOM 1389 C CA . LEU A 1 167 ? 38.007 -4.237 29.612 1.00 41.91 167 LEU A CA 1
ATOM 1390 C C . LEU A 1 167 ? 37.491 -5.548 30.249 1.00 41.91 167 LEU A C 1
ATOM 1392 O O . LEU A 1 167 ? 36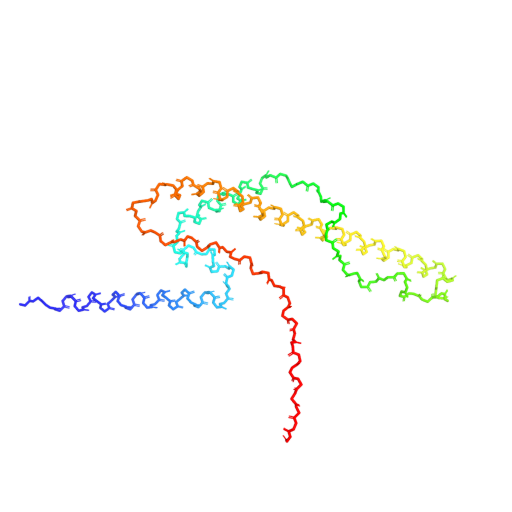.376 -5.612 30.760 1.00 41.91 167 LEU A O 1
ATOM 1396 N N . PHE A 1 168 ? 38.462 -6.477 30.309 1.00 42.94 168 PHE A N 1
ATOM 1397 C CA . PHE A 1 168 ? 38.596 -7.760 31.020 1.00 42.94 168 PHE A CA 1
ATOM 1398 C C . PHE A 1 168 ? 37.993 -9.008 30.370 1.00 42.94 168 PHE A C 1
ATOM 1400 O O . PHE A 1 168 ? 36.755 -9.115 30.259 1.00 42.94 168 PHE A O 1
#

Solvent-accessible surface area (backbone atoms only — not comparable to full-atom values): 10549 Å² total; per-residue (Å²): 142,88,60,70,70,61,53,54,52,50,52,54,52,52,55,51,56,52,50,53,52,53,51,44,54,51,39,41,72,76,38,53,71,62,32,68,69,32,66,90,60,37,94,52,55,70,61,52,53,52,51,52,51,47,51,58,54,51,72,71,52,84,73,77,83,76,61,94,88,58,83,85,77,93,68,92,76,56,82,83,77,56,54,75,76,52,52,72,37,69,68,51,40,51,52,51,53,54,51,56,49,54,51,48,57,50,50,52,53,51,49,47,53,52,45,46,54,50,50,52,52,50,51,46,50,53,52,47,50,64,65,42,50,66,59,57,73,71,39,90,80,57,97,67,84,76,80,81,70,80,72,79,77,73,83,69,74,80,74,78,76,81,78,84,80,82,88,135

Radius of gyration: 27.41 Å; Cα contacts (8 Å, |Δi|>4): 51; chains: 1; bounding box: 67×41×84 Å

Organism: Rhizophora mucronata (NCBI:txid61149)

Secondary structure (DSSP, 8-state):
---HHHHHHHHHHHHHHHHHHHHHHHHHHH-HHHHHH-TTT-S-HHHHHHHHHHHHHHTTSPPPPPPTT------S--GGGS-HHHHTSHHHHHHHHHHHHHHHHHHHHHHHHHHHHHHHHHHHHHHHHHHHHHHHHT-TTS--------------------------

Mean predicted aligned error: 15.95 Å